Protein AF-A0A4Q3X2M0-F1 (afdb_monomer_lite)

Structure (mmCIF, N/CA/C/O backbone):
data_AF-A0A4Q3X2M0-F1
#
_entry.id   AF-A0A4Q3X2M0-F1
#
loop_
_atom_site.group_PDB
_atom_site.id
_atom_site.type_symbol
_atom_site.label_atom_id
_atom_site.label_alt_id
_atom_site.label_comp_id
_atom_site.label_asym_id
_atom_site.label_entity_id
_atom_site.label_seq_id
_atom_site.pdbx_PDB_ins_code
_atom_site.Cartn_x
_atom_site.Cartn_y
_atom_site.Cartn_z
_atom_site.occupancy
_atom_site.B_iso_or_equiv
_atom_site.auth_seq_id
_atom_site.auth_comp_id
_atom_site.auth_asym_id
_atom_site.auth_atom_id
_atom_site.pdbx_PDB_model_num
ATOM 1 N N . MET A 1 1 ? -18.816 17.250 27.521 1.00 57.00 1 MET A N 1
ATOM 2 C CA . MET A 1 1 ? -18.992 16.871 26.097 1.00 57.00 1 MET A CA 1
ATOM 3 C C . MET A 1 1 ? -17.773 17.187 25.232 1.00 57.00 1 MET A C 1
ATOM 5 O O . MET A 1 1 ? -17.510 16.433 24.308 1.00 57.00 1 MET A O 1
ATOM 9 N N . THR A 1 2 ? -17.003 18.241 25.515 1.00 62.31 2 THR A N 1
ATOM 10 C CA . THR A 1 2 ? -15.812 18.616 24.729 1.00 62.31 2 THR A CA 1
ATOM 11 C C . THR A 1 2 ? -14.645 17.623 24.849 1.00 62.31 2 THR A C 1
ATOM 13 O O . THR A 1 2 ? -14.057 17.280 23.830 1.00 62.31 2 THR A O 1
ATOM 16 N N . SER A 1 3 ? -14.337 17.080 26.036 1.00 65.44 3 SER A N 1
ATOM 17 C CA . SER A 1 3 ? -13.167 16.187 26.206 1.00 65.44 3 SER A CA 1
ATOM 18 C C . SER A 1 3 ? -13.272 14.859 25.441 1.00 65.44 3 SER A C 1
ATOM 20 O O . SER A 1 3 ? -12.285 14.394 24.876 1.00 65.44 3 SER A O 1
ATOM 22 N N . THR A 1 4 ? -14.469 14.274 25.346 1.00 70.56 4 THR A N 1
ATOM 23 C CA . THR A 1 4 ? -14.721 13.045 24.577 1.00 70.56 4 THR A CA 1
ATOM 24 C C . THR A 1 4 ? -14.596 13.260 23.071 1.00 70.56 4 THR A C 1
ATOM 26 O O . THR A 1 4 ? -14.134 12.364 22.369 1.00 70.56 4 THR A O 1
ATOM 29 N N . PHE A 1 5 ? -14.961 14.443 22.572 1.00 74.00 5 PHE A N 1
ATOM 30 C CA . PHE A 1 5 ? -14.827 14.796 21.159 1.00 74.00 5 PHE A CA 1
ATOM 31 C C . PHE A 1 5 ? -13.358 14.953 20.743 1.00 74.00 5 PHE A C 1
ATOM 33 O O . PHE A 1 5 ? -12.923 14.321 19.782 1.00 74.00 5 PHE A O 1
ATOM 40 N N . PHE A 1 6 ? -12.563 15.711 21.508 1.00 77.19 6 PHE A N 1
ATOM 41 C CA . PHE A 1 6 ? -11.126 15.852 21.241 1.00 77.19 6 PHE A CA 1
ATOM 42 C C . PHE A 1 6 ? -10.409 14.503 21.273 1.00 77.19 6 PHE A C 1
ATOM 44 O O . PHE A 1 6 ? -9.633 14.189 20.374 1.00 77.19 6 PHE A O 1
ATOM 51 N N . PHE A 1 7 ? -10.721 13.665 22.261 1.00 76.38 7 PHE A N 1
ATOM 52 C CA . PHE A 1 7 ? -10.118 12.343 22.380 1.00 76.38 7 PHE A CA 1
ATOM 53 C C . PHE A 1 7 ? -10.435 11.431 21.177 1.00 76.38 7 PHE A C 1
ATOM 55 O O . PHE A 1 7 ? -9.561 10.700 20.715 1.00 76.38 7 PHE A O 1
ATOM 62 N N . GLN A 1 8 ? -11.641 11.519 20.601 1.00 74.94 8 GLN A N 1
ATOM 63 C CA . GLN A 1 8 ? -11.981 10.803 19.364 1.00 74.94 8 GLN A CA 1
ATOM 64 C C . GLN A 1 8 ? -11.183 11.300 18.152 1.00 74.94 8 GLN A C 1
ATOM 66 O O . GLN A 1 8 ? -10.729 10.477 17.360 1.00 74.94 8 GLN A O 1
ATOM 71 N N . ILE A 1 9 ? -10.980 12.615 18.015 1.00 80.94 9 ILE A N 1
ATOM 72 C CA . ILE A 1 9 ? -10.157 13.186 16.936 1.00 80.94 9 ILE A CA 1
ATOM 73 C C . ILE A 1 9 ? -8.730 12.645 17.019 1.00 80.94 9 ILE A C 1
ATOM 75 O O . ILE A 1 9 ? -8.203 12.149 16.024 1.00 80.94 9 ILE A O 1
ATOM 79 N N . PHE A 1 10 ? -8.122 12.686 18.208 1.00 81.88 10 PHE A N 1
ATOM 80 C CA . PHE A 1 10 ? -6.775 12.154 18.412 1.00 81.88 10 PHE A CA 1
ATOM 81 C C . PHE A 1 10 ? -6.696 10.657 18.101 1.00 81.88 10 PHE A C 1
ATOM 83 O O . PHE A 1 10 ? -5.768 10.225 17.423 1.00 81.88 10 PHE A O 1
ATOM 90 N N . ALA A 1 11 ? -7.682 9.867 18.530 1.00 76.69 11 ALA A N 1
ATOM 91 C CA . ALA A 1 11 ? -7.713 8.434 18.257 1.00 76.69 11 ALA A CA 1
ATOM 92 C C . ALA A 1 11 ? -7.814 8.124 16.749 1.00 76.69 11 ALA A C 1
ATOM 94 O O . ALA A 1 11 ? -7.101 7.252 16.251 1.00 76.69 11 ALA A O 1
ATOM 95 N N . VAL A 1 12 ? -8.651 8.859 16.008 1.00 81.31 12 VAL A N 1
ATOM 96 C CA . VAL A 1 12 ? -8.774 8.731 14.544 1.00 81.31 12 VAL A CA 1
ATOM 97 C C . VAL A 1 12 ? -7.479 9.135 13.844 1.00 81.31 12 VAL A C 1
ATOM 99 O O . VAL A 1 12 ? -7.022 8.426 12.947 1.00 81.31 12 VAL A O 1
ATOM 102 N N . LEU A 1 13 ? -6.859 10.237 14.273 1.00 85.69 13 LEU A N 1
ATOM 103 C CA . LEU A 1 13 ? -5.588 10.703 13.726 1.00 85.69 13 LEU A CA 1
ATOM 104 C C . LEU A 1 13 ? -4.488 9.655 13.920 1.00 85.69 13 LEU A C 1
ATOM 106 O O . LEU A 1 13 ? -3.801 9.308 12.964 1.00 85.69 13 LEU A O 1
ATOM 110 N N . ILE A 1 14 ? -4.362 9.099 15.128 1.00 83.50 14 ILE A N 1
ATOM 111 C CA . ILE A 1 14 ? -3.384 8.048 15.429 1.00 83.50 14 ILE A CA 1
ATOM 112 C C . ILE A 1 14 ? -3.648 6.804 14.573 1.00 83.50 14 ILE A C 1
ATOM 114 O O . ILE A 1 14 ? -2.727 6.319 13.922 1.00 83.50 14 ILE A O 1
ATOM 118 N N . GLY A 1 15 ? -4.893 6.315 14.511 1.00 79.56 15 GLY A N 1
ATOM 119 C CA . GLY A 1 15 ? -5.245 5.147 13.692 1.00 79.56 15 GLY A CA 1
ATOM 120 C C . GLY A 1 15 ? -4.916 5.349 12.210 1.00 79.56 15 GLY A C 1
ATOM 121 O O . GLY A 1 15 ? -4.374 4.457 11.559 1.00 79.56 15 GLY A O 1
ATOM 122 N N . THR A 1 16 ? -5.152 6.561 11.708 1.00 86.38 16 THR A N 1
ATOM 123 C CA . THR A 1 16 ? -4.834 6.964 10.335 1.00 86.38 16 THR A CA 1
ATOM 124 C C . THR A 1 16 ? -3.327 7.010 10.082 1.00 86.38 16 THR A C 1
ATOM 126 O O . THR A 1 16 ? -2.859 6.473 9.079 1.00 86.38 16 THR A O 1
ATOM 129 N N . ILE A 1 17 ? -2.550 7.607 10.992 1.00 88.44 17 ILE A N 1
ATOM 130 C CA . ILE A 1 17 ? -1.084 7.674 10.891 1.00 88.44 17 ILE A CA 1
ATOM 131 C C . ILE A 1 17 ? -0.492 6.265 10.895 1.00 88.44 17 ILE A C 1
ATOM 133 O O . ILE A 1 17 ? 0.319 5.944 10.027 1.00 88.44 17 ILE A O 1
ATOM 137 N N . ILE A 1 18 ? -0.925 5.408 11.824 1.00 87.06 18 ILE A N 1
ATOM 138 C CA . ILE A 1 18 ? -0.437 4.028 11.916 1.00 87.06 18 ILE A CA 1
ATOM 139 C C . ILE A 1 18 ? -0.773 3.270 10.630 1.00 87.06 18 ILE A C 1
ATOM 141 O O . ILE A 1 18 ? 0.114 2.650 10.050 1.00 87.06 18 ILE A O 1
ATOM 145 N N . ALA A 1 19 ? -2.014 3.353 10.141 1.00 87.31 19 ALA A N 1
ATOM 146 C CA . ALA A 1 19 ? -2.403 2.689 8.899 1.00 87.31 19 ALA A CA 1
ATOM 147 C C . ALA A 1 19 ? -1.634 3.219 7.680 1.00 87.31 19 ALA A C 1
ATOM 149 O O . ALA A 1 19 ? -1.277 2.447 6.792 1.00 87.31 19 ALA A O 1
ATOM 150 N N . THR A 1 20 ? -1.337 4.521 7.651 1.00 91.69 20 THR A N 1
ATOM 151 C CA . THR A 1 20 ? -0.531 5.141 6.593 1.00 91.69 20 THR A CA 1
ATOM 152 C C . THR A 1 20 ? 0.886 4.579 6.608 1.00 91.69 20 THR A C 1
ATOM 154 O O . THR A 1 20 ? 1.354 4.075 5.590 1.00 91.69 20 THR A O 1
ATOM 157 N N . ILE A 1 21 ? 1.558 4.600 7.765 1.00 92.44 21 ILE A N 1
ATOM 158 C CA . ILE A 1 21 ? 2.911 4.048 7.919 1.00 92.44 21 ILE A CA 1
ATOM 159 C C . ILE A 1 21 ? 2.918 2.566 7.531 1.00 92.44 21 ILE A C 1
ATOM 161 O O . ILE A 1 21 ? 3.760 2.145 6.742 1.00 92.44 21 ILE A O 1
ATOM 165 N N . HIS A 1 22 ? 1.945 1.795 8.021 1.00 90.69 22 HIS A N 1
ATOM 166 C CA . HIS A 1 22 ? 1.789 0.376 7.710 1.00 90.69 22 HIS A CA 1
ATOM 167 C C . HIS A 1 22 ? 1.694 0.147 6.195 1.00 90.69 22 HIS A C 1
ATOM 169 O O . HIS A 1 22 ? 2.475 -0.626 5.631 1.00 90.69 22 HIS A O 1
ATOM 175 N N . GLY A 1 23 ? 0.781 0.849 5.520 1.00 90.25 23 GLY A N 1
ATOM 176 C CA . GLY A 1 23 ? 0.572 0.682 4.086 1.00 90.25 23 GLY A CA 1
ATOM 177 C C . GLY A 1 23 ? 1.796 1.072 3.257 1.00 90.25 23 GLY A C 1
ATOM 178 O O . GLY A 1 23 ? 2.164 0.358 2.322 1.00 90.25 23 GLY A O 1
ATOM 179 N N . PHE A 1 24 ? 2.488 2.150 3.639 1.00 92.44 24 PHE A N 1
ATOM 180 C CA . PHE A 1 24 ? 3.731 2.571 2.989 1.00 92.44 24 PHE A CA 1
ATOM 181 C C . PHE A 1 24 ? 4.861 1.562 3.177 1.00 92.44 24 PHE A C 1
ATOM 183 O O . PHE A 1 24 ? 5.589 1.297 2.222 1.00 92.44 24 PHE A O 1
ATOM 190 N N . VAL A 1 25 ? 5.002 0.981 4.372 1.00 92.19 25 VAL A N 1
ATOM 191 C CA . VAL A 1 25 ? 5.994 -0.070 4.636 1.00 92.19 25 VAL A CA 1
ATOM 192 C C . VAL A 1 25 ? 5.709 -1.298 3.775 1.00 92.19 25 VAL A C 1
ATOM 194 O O . VAL A 1 25 ? 6.622 -1.793 3.119 1.00 92.19 25 VAL A O 1
ATOM 197 N N . CYS A 1 26 ? 4.454 -1.748 3.688 1.00 90.31 26 CYS A N 1
ATOM 198 C CA . CYS A 1 26 ? 4.086 -2.892 2.847 1.00 90.31 26 CYS A CA 1
ATOM 199 C C . CYS A 1 26 ? 4.399 -2.642 1.369 1.00 90.31 26 CYS A C 1
ATOM 201 O O . CYS A 1 26 ? 5.033 -3.473 0.719 1.00 90.31 26 CYS A O 1
ATOM 203 N N . TYR A 1 27 ? 4.030 -1.468 0.850 1.00 90.81 27 TYR A N 1
ATOM 204 C CA . TYR A 1 27 ? 4.388 -1.076 -0.510 1.00 90.81 27 TYR A CA 1
ATOM 205 C C . TYR A 1 27 ? 5.908 -1.009 -0.711 1.00 90.81 27 TYR A C 1
ATOM 207 O O . TYR A 1 27 ? 6.416 -1.510 -1.714 1.00 90.81 27 TYR A O 1
ATOM 215 N N . ALA A 1 28 ? 6.649 -0.428 0.235 1.00 89.50 28 ALA A N 1
ATOM 216 C CA . ALA A 1 28 ? 8.102 -0.332 0.161 1.00 89.50 28 ALA A CA 1
ATOM 217 C C . ALA A 1 28 ? 8.763 -1.716 0.128 1.00 89.50 28 ALA A C 1
ATOM 219 O O . ALA A 1 28 ? 9.660 -1.925 -0.682 1.00 89.50 28 ALA A O 1
ATOM 220 N N . LEU A 1 29 ? 8.293 -2.672 0.934 1.00 87.44 29 LEU A N 1
ATOM 221 C CA . LEU A 1 29 ? 8.776 -4.056 0.915 1.00 87.44 29 LEU A CA 1
ATOM 222 C C . LEU A 1 29 ? 8.519 -4.724 -0.440 1.00 87.44 29 LEU A C 1
ATOM 224 O O . LEU A 1 29 ? 9.441 -5.298 -1.019 1.00 87.44 29 LEU A O 1
ATOM 228 N N . CYS A 1 30 ? 7.309 -4.588 -0.992 1.00 86.62 30 CYS A N 1
ATOM 229 C CA . CYS A 1 30 ? 6.988 -5.111 -2.322 1.00 86.62 30 CYS A CA 1
ATOM 230 C C . CYS A 1 30 ? 7.839 -4.455 -3.422 1.00 86.62 30 CYS A C 1
ATOM 232 O O . CYS A 1 30 ? 8.323 -5.139 -4.321 1.00 86.62 30 CYS A O 1
ATOM 234 N N . ARG A 1 31 ? 8.081 -3.142 -3.331 1.00 84.75 31 ARG A N 1
ATOM 235 C CA . ARG A 1 31 ? 8.937 -2.393 -4.262 1.00 84.75 31 ARG A CA 1
ATOM 236 C C . ARG A 1 31 ? 10.419 -2.755 -4.138 1.00 84.75 31 ARG A C 1
ATOM 238 O O . ARG A 1 31 ? 11.133 -2.759 -5.132 1.00 84.75 31 ARG A O 1
ATOM 245 N N . LEU A 1 32 ? 10.915 -3.035 -2.935 1.00 83.69 32 LEU A N 1
ATOM 246 C CA . LEU A 1 32 ? 12.285 -3.519 -2.743 1.00 83.69 32 LEU A CA 1
ATOM 247 C C . LEU A 1 32 ? 12.439 -4.928 -3.318 1.00 83.69 32 LEU A C 1
ATOM 249 O O . LEU A 1 32 ? 13.411 -5.197 -4.023 1.00 83.69 32 LEU A O 1
ATOM 253 N N . GLY A 1 33 ? 11.445 -5.787 -3.073 1.00 75.00 33 GLY A N 1
ATOM 254 C CA . GLY A 1 33 ? 11.353 -7.115 -3.670 1.00 75.00 33 GLY A CA 1
ATOM 255 C C . GLY A 1 33 ? 11.342 -7.061 -5.194 1.00 75.00 33 GLY A C 1
ATOM 256 O O . GLY A 1 33 ? 12.039 -7.839 -5.827 1.00 75.00 33 GLY A O 1
ATOM 257 N N . GLU A 1 34 ? 10.665 -6.081 -5.793 1.00 75.94 34 GLU A N 1
ATOM 258 C CA . GLU A 1 34 ? 10.558 -5.894 -7.245 1.00 75.94 34 GLU A CA 1
ATOM 259 C C . GLU A 1 34 ? 11.876 -6.104 -8.015 1.00 75.94 34 GLU A C 1
ATOM 261 O O . GLU A 1 34 ? 11.889 -6.808 -9.023 1.00 75.94 34 GLU A O 1
ATOM 266 N N . LYS A 1 35 ? 13.001 -5.566 -7.516 1.00 65.75 35 LYS A N 1
ATOM 267 C CA . LYS A 1 35 ? 14.327 -5.709 -8.149 1.00 65.75 35 LYS A CA 1
ATOM 268 C C . LYS A 1 35 ? 14.872 -7.133 -8.102 1.00 65.75 35 LYS A C 1
ATOM 270 O O . LYS A 1 35 ? 15.524 -7.574 -9.041 1.00 65.75 35 LYS A O 1
ATOM 275 N N . CYS A 1 36 ? 14.611 -7.842 -7.013 1.00 64.06 36 CYS A N 1
ATOM 276 C CA . CYS A 1 36 ? 14.994 -9.239 -6.853 1.00 64.06 36 CYS A CA 1
ATOM 277 C C . CYS A 1 36 ? 14.008 -10.181 -7.579 1.00 64.06 36 CYS A C 1
ATOM 279 O O . CYS A 1 36 ? 14.309 -11.356 -7.766 1.00 64.06 36 CYS A O 1
ATOM 281 N N . TRP A 1 37 ? 12.812 -9.688 -7.929 1.00 55.72 37 TRP A N 1
ATOM 282 C CA . TRP A 1 37 ? 11.644 -10.493 -8.307 1.00 55.72 37 TRP A CA 1
ATOM 283 C C . TRP A 1 37 ? 11.246 -10.338 -9.779 1.00 55.72 37 TRP A C 1
ATOM 285 O O . TRP A 1 37 ? 10.311 -11.007 -10.206 1.00 55.72 37 TRP A O 1
ATOM 295 N N . ALA A 1 38 ? 11.973 -9.539 -10.573 1.00 54.25 38 ALA A N 1
ATOM 296 C CA . ALA A 1 38 ? 11.739 -9.351 -12.013 1.00 54.25 38 ALA A CA 1
ATOM 297 C C . ALA A 1 38 ? 11.682 -10.668 -12.828 1.00 54.25 38 ALA A C 1
ATOM 299 O O . ALA A 1 38 ? 11.163 -10.675 -13.940 1.00 54.25 38 ALA A O 1
ATOM 300 N N . ASN A 1 39 ? 12.161 -11.781 -12.253 1.00 53.97 39 ASN A N 1
ATOM 301 C CA . ASN A 1 39 ? 12.146 -13.129 -12.831 1.00 53.97 39 ASN A CA 1
ATOM 302 C C . ASN A 1 39 ? 11.140 -14.107 -12.174 1.00 53.97 39 ASN A C 1
ATOM 304 O O . ASN A 1 39 ? 11.098 -15.272 -12.563 1.00 53.97 39 ASN A O 1
ATOM 308 N N . PHE A 1 40 ? 10.364 -13.699 -11.162 1.00 48.31 40 PHE A N 1
ATOM 309 C CA . PHE A 1 40 ? 9.497 -14.598 -10.382 1.00 48.31 40 PHE A CA 1
ATOM 310 C C . PHE A 1 40 ? 8.026 -14.496 -10.834 1.00 48.31 40 PHE A C 1
ATOM 312 O O . PHE A 1 40 ? 7.557 -13.396 -11.132 1.00 48.31 40 PHE A O 1
ATOM 319 N N . PRO A 1 41 ? 7.248 -15.596 -10.887 1.00 55.31 41 PRO A N 1
ATOM 320 C CA . PRO A 1 41 ? 5.860 -15.554 -11.336 1.00 55.31 41 PRO A CA 1
ATOM 321 C C . PRO A 1 41 ? 4.974 -14.880 -10.277 1.00 55.31 41 PRO A C 1
ATOM 323 O O . PRO A 1 41 ? 4.414 -15.536 -9.400 1.00 55.31 41 PRO A O 1
ATOM 326 N N . TYR A 1 42 ? 4.809 -13.560 -10.398 1.00 55.97 42 TYR A N 1
ATOM 327 C CA . TYR A 1 42 ? 3.925 -12.695 -9.599 1.00 55.97 42 TYR A CA 1
ATOM 328 C C . TYR A 1 42 ? 2.511 -13.266 -9.391 1.00 55.97 42 TYR A C 1
ATOM 330 O O . TYR A 1 42 ? 1.862 -13.022 -8.377 1.00 55.97 42 TYR A O 1
ATOM 338 N N . PHE A 1 43 ? 2.052 -14.072 -10.345 1.00 53.41 43 PHE A N 1
ATOM 339 C CA . PHE A 1 43 ? 0.777 -14.775 -10.318 1.00 53.41 43 PHE A CA 1
ATOM 340 C C . PHE A 1 43 ? 0.704 -15.851 -9.222 1.00 53.41 43 PHE A C 1
ATOM 342 O O . PHE A 1 43 ? -0.321 -15.977 -8.563 1.00 53.41 43 PHE A O 1
ATOM 349 N N . GLY A 1 44 ? 1.791 -16.594 -8.987 1.00 55.25 44 GLY A N 1
ATOM 350 C CA . GLY A 1 44 ? 1.822 -17.724 -8.055 1.00 55.25 44 GLY A CA 1
ATOM 351 C C . GLY A 1 44 ? 1.777 -17.296 -6.591 1.00 55.25 44 GLY A C 1
ATOM 352 O O . GLY A 1 44 ? 1.010 -17.857 -5.820 1.00 55.25 44 GLY A O 1
ATOM 353 N N . ALA A 1 45 ? 2.533 -16.263 -6.212 1.00 56.00 45 ALA A N 1
ATOM 354 C CA . ALA A 1 45 ? 2.531 -15.747 -4.841 1.00 56.00 45 ALA A CA 1
ATOM 355 C C . ALA A 1 45 ? 1.216 -15.028 -4.494 1.00 56.00 45 ALA A C 1
ATOM 357 O O . ALA A 1 45 ? 0.687 -15.212 -3.398 1.00 56.00 45 ALA A O 1
ATOM 358 N N . LEU A 1 46 ? 0.652 -14.272 -5.446 1.00 61.62 46 LEU A N 1
ATOM 359 C CA . LEU A 1 46 ? -0.658 -13.645 -5.284 1.00 61.62 46 LEU A CA 1
ATOM 360 C C . LEU A 1 46 ? -1.769 -14.698 -5.163 1.00 61.62 46 LEU A C 1
ATOM 362 O O . LEU A 1 46 ? -2.600 -14.602 -4.266 1.00 61.62 46 LEU A O 1
ATOM 366 N N . LEU A 1 47 ? -1.764 -15.725 -6.020 1.00 55.06 47 LEU A N 1
ATOM 367 C CA . LEU A 1 47 ? -2.717 -16.834 -5.935 1.00 55.06 47 LEU A CA 1
ATOM 368 C C . LEU A 1 47 ? -2.567 -17.641 -4.651 1.00 55.06 47 LEU A C 1
ATOM 370 O O . LEU A 1 47 ? -3.578 -18.036 -4.086 1.00 55.06 47 LEU A O 1
ATOM 374 N N . LEU A 1 48 ? -1.344 -17.871 -4.172 1.00 58.81 48 LEU A N 1
ATOM 375 C CA . LEU A 1 48 ? -1.111 -18.605 -2.931 1.00 58.81 48 LEU A CA 1
ATOM 376 C C . LEU A 1 48 ? -1.593 -17.805 -1.713 1.00 58.81 48 LEU A C 1
ATOM 378 O O . LEU A 1 48 ? -2.209 -18.378 -0.820 1.00 58.81 48 LEU A O 1
ATOM 382 N N . ALA A 1 49 ? -1.381 -16.485 -1.701 1.00 59.50 49 ALA A N 1
ATOM 383 C CA . ALA A 1 49 ? -1.885 -15.596 -0.654 1.00 59.50 49 ALA A CA 1
ATOM 384 C C . ALA A 1 49 ? -3.420 -15.503 -0.669 1.00 59.50 49 ALA A C 1
ATOM 386 O O . ALA A 1 49 ? -4.056 -15.606 0.378 1.00 59.50 49 ALA A O 1
ATOM 387 N N . LEU A 1 50 ? -4.022 -15.383 -1.857 1.00 59.72 50 LEU A N 1
ATOM 388 C CA . LEU A 1 50 ? -5.474 -15.429 -2.052 1.00 59.72 50 LEU A CA 1
ATOM 389 C C . LEU A 1 50 ? -6.073 -16.766 -1.605 1.00 59.72 50 LEU A C 1
ATOM 391 O O . LEU A 1 50 ? -7.074 -16.789 -0.898 1.00 59.72 50 LEU A O 1
ATOM 395 N N . TYR A 1 51 ? -5.446 -17.876 -1.994 1.00 57.34 51 TYR A N 1
ATOM 396 C CA . TYR A 1 51 ? -5.865 -19.230 -1.644 1.00 57.34 51 TYR A CA 1
ATOM 397 C C . TYR A 1 51 ? -5.743 -19.501 -0.138 1.00 57.34 51 TYR A C 1
ATOM 399 O O . TYR A 1 51 ? -6.642 -20.097 0.449 1.00 57.34 51 TYR A O 1
ATOM 407 N N . ALA A 1 52 ? -4.672 -19.021 0.502 1.00 57.06 52 ALA A N 1
ATOM 408 C CA . ALA A 1 52 ? -4.463 -19.155 1.941 1.00 57.06 52 ALA A CA 1
ATOM 409 C C . ALA A 1 52 ? -5.450 -18.312 2.768 1.00 57.06 52 ALA A C 1
ATOM 411 O O . ALA A 1 52 ? -5.873 -18.754 3.833 1.00 57.06 52 ALA A O 1
ATOM 412 N N . MET A 1 53 ? -5.848 -17.126 2.287 1.00 55.47 53 MET A N 1
ATOM 413 C CA . MET A 1 53 ? -6.848 -16.291 2.970 1.00 55.47 53 MET A CA 1
ATOM 414 C C . MET A 1 53 ? -8.291 -16.761 2.755 1.00 55.47 53 MET A C 1
ATOM 416 O O . MET A 1 53 ? -9.137 -16.534 3.615 1.00 55.47 53 MET A O 1
ATOM 420 N N . ALA A 1 54 ? -8.589 -17.409 1.629 1.00 57.56 54 ALA A N 1
ATOM 421 C CA . ALA A 1 54 ? -9.953 -17.750 1.228 1.00 57.56 54 ALA A CA 1
ATOM 422 C C . ALA A 1 54 ? -10.349 -19.209 1.496 1.00 57.56 54 ALA A C 1
ATOM 424 O O . ALA A 1 54 ? -11.195 -19.725 0.768 1.00 57.56 54 ALA A O 1
ATOM 425 N N . VAL A 1 55 ? -9.725 -19.867 2.487 1.00 53.50 55 VAL A N 1
ATOM 426 C CA . VAL A 1 55 ? -9.915 -21.279 2.890 1.00 53.50 55 VAL A CA 1
ATOM 427 C C . VAL A 1 55 ? -11.258 -21.862 2.411 1.00 53.50 55 VAL A C 1
ATOM 429 O O . VAL A 1 55 ? -12.280 -21.771 3.084 1.00 53.50 55 VAL A O 1
ATOM 432 N N . GLY A 1 56 ? -11.241 -22.462 1.216 1.00 53.31 56 GLY A N 1
ATOM 433 C CA . GLY A 1 56 ? -12.323 -23.283 0.669 1.00 53.31 56 GLY A CA 1
ATOM 434 C C . GLY A 1 56 ? -13.388 -22.627 -0.224 1.00 53.31 56 GLY A C 1
ATOM 435 O O . GLY A 1 56 ? -14.062 -23.380 -0.925 1.00 53.31 56 GLY A O 1
ATOM 436 N N . ASP A 1 57 ? -13.545 -21.298 -0.287 1.00 61.66 57 ASP A N 1
ATOM 437 C CA . ASP A 1 57 ? -14.622 -20.667 -1.079 1.00 61.66 57 ASP A CA 1
ATOM 438 C C . ASP A 1 57 ? -14.107 -19.848 -2.277 1.00 61.66 57 ASP A C 1
ATOM 440 O O . ASP A 1 57 ? -13.605 -18.728 -2.158 1.00 61.66 57 ASP A O 1
ATOM 444 N N . ARG A 1 58 ? -14.285 -20.404 -3.483 1.00 59.22 58 ARG A N 1
ATOM 445 C CA . ARG A 1 58 ? -13.879 -19.774 -4.752 1.00 59.22 58 ARG A CA 1
ATOM 446 C C . ARG A 1 58 ? -14.611 -18.459 -5.034 1.00 59.22 58 ARG A C 1
ATOM 448 O O . ARG A 1 58 ? -14.022 -17.578 -5.662 1.00 59.22 58 ARG A O 1
ATOM 455 N N . ASN A 1 59 ? -15.856 -18.307 -4.579 1.00 63.31 59 ASN A N 1
ATOM 456 C CA . ASN A 1 59 ? -16.623 -17.077 -4.790 1.00 63.31 59 ASN A CA 1
ATOM 457 C C . ASN A 1 59 ? -16.039 -15.920 -3.976 1.00 63.31 59 ASN A C 1
ATOM 459 O O . ASN A 1 59 ? -15.991 -14.784 -4.454 1.00 63.31 59 ASN A O 1
ATOM 463 N N . SER A 1 60 ? -15.517 -16.232 -2.789 1.00 62.12 60 SER A N 1
ATOM 464 C CA . SER A 1 60 ? -14.839 -15.271 -1.927 1.00 62.12 60 SER A CA 1
ATOM 465 C C . SER A 1 60 ? -13.562 -14.733 -2.588 1.00 62.12 60 SER A C 1
ATOM 467 O O . SER A 1 60 ? -13.376 -13.524 -2.627 1.00 62.12 60 SER A O 1
ATOM 469 N N . ILE A 1 61 ? -12.750 -15.577 -3.243 1.00 62.09 61 ILE A N 1
ATOM 470 C CA . ILE A 1 61 ? -11.543 -15.137 -3.983 1.00 62.09 61 ILE A CA 1
ATOM 471 C C . ILE A 1 61 ? -11.886 -14.135 -5.092 1.00 62.09 61 ILE A C 1
ATOM 473 O O . ILE A 1 61 ? -11.224 -13.104 -5.229 1.00 62.09 61 ILE A O 1
ATOM 477 N N . PHE A 1 62 ? -12.909 -14.436 -5.896 1.00 63.97 62 PHE A N 1
ATOM 478 C CA . PHE A 1 62 ? -13.309 -13.571 -7.004 1.00 63.97 62 PHE A CA 1
ATOM 479 C C . PHE A 1 62 ? -13.815 -12.217 -6.498 1.00 63.97 62 PHE A C 1
ATOM 481 O O . PHE A 1 62 ? -13.402 -11.174 -7.002 1.00 63.97 62 PHE A O 1
ATOM 488 N N . LEU A 1 63 ? -14.649 -12.222 -5.457 1.00 65.31 63 LEU A N 1
ATOM 489 C CA . LEU A 1 63 ? -15.169 -10.999 -4.854 1.00 65.31 63 LEU A CA 1
ATOM 490 C C . LEU A 1 63 ? -14.046 -10.138 -4.254 1.00 65.31 63 LEU A C 1
ATOM 492 O O . LEU A 1 63 ? -14.001 -8.931 -4.483 1.00 65.31 63 LEU A O 1
ATOM 496 N N . THR A 1 64 ? -13.103 -10.759 -3.549 1.00 66.00 64 THR A N 1
ATOM 497 C CA . THR A 1 64 ? -11.919 -10.112 -2.971 1.00 66.00 64 THR A CA 1
ATOM 498 C C . THR A 1 64 ? -11.043 -9.485 -4.065 1.00 66.00 64 THR A C 1
ATOM 500 O O . THR A 1 64 ? -10.663 -8.318 -3.961 1.00 66.00 64 THR A O 1
ATOM 503 N N . LEU A 1 65 ? -10.805 -10.191 -5.175 1.00 66.69 65 LEU A N 1
ATOM 504 C CA . LEU A 1 65 ? -10.107 -9.634 -6.337 1.00 66.69 65 LEU A CA 1
ATOM 505 C C . LEU A 1 65 ? -10.837 -8.431 -6.940 1.00 66.69 65 LEU A C 1
ATOM 507 O O . LEU A 1 65 ? -10.190 -7.431 -7.231 1.00 66.69 65 LEU A O 1
ATOM 511 N N . VAL A 1 66 ? -12.159 -8.499 -7.106 1.00 70.69 66 VAL A N 1
ATOM 512 C CA . VAL A 1 66 ? -12.954 -7.397 -7.672 1.00 70.69 66 VAL A CA 1
ATOM 513 C C . VAL A 1 66 ? -12.924 -6.165 -6.764 1.00 70.69 66 VAL A C 1
ATOM 515 O O . VAL A 1 66 ? -12.710 -5.055 -7.250 1.00 70.69 66 VAL A O 1
ATOM 518 N N . ILE A 1 67 ? -13.076 -6.345 -5.449 1.00 75.62 67 ILE A N 1
ATOM 519 C CA . ILE A 1 67 ? -13.071 -5.242 -4.477 1.00 75.62 67 ILE A CA 1
ATOM 520 C C . ILE A 1 67 ? -11.704 -4.545 -4.444 1.00 75.62 67 ILE A C 1
ATOM 522 O O . ILE A 1 67 ? -11.636 -3.314 -4.445 1.00 75.62 67 ILE A O 1
ATOM 526 N N . TYR A 1 68 ? -10.608 -5.307 -4.460 1.00 75.19 68 TYR A N 1
ATOM 527 C CA . TYR A 1 68 ? -9.258 -4.737 -4.395 1.00 75.19 68 TYR A CA 1
ATOM 528 C C . TYR A 1 68 ? -8.650 -4.412 -5.763 1.00 75.19 68 TYR A C 1
ATOM 530 O O . TYR A 1 68 ? -7.586 -3.790 -5.822 1.00 75.19 68 TYR A O 1
ATOM 538 N N . ALA A 1 69 ? -9.330 -4.748 -6.863 1.00 77.81 69 ALA A N 1
ATOM 539 C CA . ALA A 1 69 ? -8.898 -4.375 -8.203 1.00 77.81 69 ALA A CA 1
ATOM 540 C C . ALA A 1 69 ? -8.831 -2.855 -8.354 1.00 77.81 69 ALA A C 1
ATOM 542 O O . ALA A 1 69 ? -7.842 -2.353 -8.867 1.00 77.81 69 ALA A O 1
ATOM 543 N N . ILE A 1 70 ? -9.823 -2.102 -7.868 1.00 84.75 70 ILE A N 1
ATOM 544 C CA . ILE A 1 70 ? -9.842 -0.640 -8.037 1.00 84.75 70 ILE A CA 1
ATOM 545 C C . ILE A 1 70 ? -8.625 0.025 -7.354 1.00 84.75 70 ILE A C 1
ATOM 547 O O . ILE A 1 70 ? -7.874 0.715 -8.053 1.00 84.75 70 ILE A O 1
ATOM 551 N N . PRO A 1 71 ? -8.346 -0.212 -6.052 1.00 83.12 71 PRO A N 1
ATOM 552 C CA . PRO A 1 71 ? -7.112 0.263 -5.425 1.00 83.12 71 PRO A CA 1
ATOM 553 C C . PRO A 1 71 ? -5.850 -0.246 -6.130 1.00 83.12 71 PRO A C 1
ATOM 555 O O . PRO A 1 71 ? -4.916 0.523 -6.340 1.00 83.12 71 PRO A O 1
ATOM 558 N N . GLY A 1 72 ? -5.824 -1.515 -6.548 1.00 84.00 72 GLY A N 1
ATOM 559 C CA . GLY A 1 72 ? -4.683 -2.109 -7.243 1.00 84.00 72 GLY A CA 1
ATOM 560 C C . GLY A 1 72 ? -4.373 -1.452 -8.591 1.00 84.00 72 GLY A C 1
ATOM 561 O O . GLY A 1 72 ? -3.211 -1.200 -8.906 1.00 84.00 72 GLY A O 1
ATOM 562 N N . LEU A 1 73 ? -5.401 -1.141 -9.387 1.00 88.38 73 LEU A N 1
ATOM 563 C CA . LEU A 1 73 ? -5.277 -0.465 -10.684 1.00 88.38 73 LEU A CA 1
ATOM 564 C C . LEU A 1 73 ? -4.732 0.947 -10.492 1.00 88.38 73 LEU A C 1
ATOM 566 O O . LEU A 1 73 ? -3.804 1.359 -11.191 1.00 88.38 73 LEU A O 1
ATOM 570 N N . PHE A 1 74 ? -5.282 1.662 -9.509 1.00 90.50 74 PHE A N 1
ATOM 571 C CA . PHE A 1 74 ? -4.848 3.005 -9.157 1.00 90.50 74 PHE A CA 1
ATOM 572 C C . PHE A 1 74 ? -3.389 3.019 -8.682 1.00 90.50 74 PHE A C 1
ATOM 574 O O . PHE A 1 74 ? -2.561 3.744 -9.236 1.00 90.50 74 PHE A O 1
ATOM 581 N N . GLY A 1 75 ? -3.041 2.175 -7.709 1.00 88.00 75 GLY A N 1
ATOM 582 C CA . GLY A 1 75 ? -1.680 2.098 -7.185 1.00 88.00 75 GLY A CA 1
ATOM 583 C C . GLY A 1 75 ? -0.671 1.620 -8.231 1.00 88.00 75 GLY A C 1
ATOM 584 O O . GLY A 1 75 ? 0.414 2.189 -8.339 1.00 88.00 75 GLY A O 1
ATOM 585 N N . GLY A 1 76 ? -1.046 0.658 -9.081 1.00 87.62 76 GLY A N 1
ATOM 586 C CA . GLY A 1 76 ? -0.219 0.187 -10.194 1.00 87.62 76 GLY A CA 1
ATOM 587 C C . GLY A 1 76 ? 0.054 1.269 -11.245 1.00 87.62 76 GLY A C 1
ATOM 588 O O . GLY A 1 76 ? 1.180 1.391 -11.733 1.00 87.62 76 GLY A O 1
ATOM 589 N N . TRP A 1 77 ? -0.937 2.109 -11.558 1.00 91.06 77 TRP A N 1
ATOM 590 C CA . TRP A 1 77 ? -0.754 3.253 -12.454 1.00 91.06 77 TRP A CA 1
ATOM 591 C C . TRP A 1 77 ? 0.298 4.230 -11.916 1.00 91.06 77 TRP A C 1
ATOM 593 O O . TRP A 1 77 ? 1.277 4.536 -12.603 1.00 91.06 77 TRP A O 1
ATOM 603 N N . PHE A 1 78 ? 0.149 4.667 -10.661 1.00 91.19 78 PHE A N 1
ATOM 604 C CA . PHE A 1 78 ? 1.099 5.593 -10.041 1.00 91.19 78 PHE A CA 1
ATOM 605 C C . PHE A 1 78 ? 2.466 4.969 -9.779 1.00 91.19 78 PHE A C 1
ATOM 607 O O . PHE A 1 78 ? 3.471 5.665 -9.875 1.00 91.19 78 PHE A O 1
ATOM 614 N N . HIS A 1 79 ? 2.541 3.664 -9.524 1.00 90.19 79 HIS A N 1
ATOM 615 C CA . HIS A 1 79 ? 3.809 2.957 -9.379 1.00 90.19 79 HIS A CA 1
ATOM 616 C C . HIS A 1 79 ? 4.676 3.070 -10.643 1.00 90.19 79 HIS A C 1
ATOM 618 O O . HIS A 1 79 ? 5.870 3.364 -10.550 1.00 90.19 79 HIS A O 1
ATOM 624 N N . ARG A 1 80 ? 4.075 2.941 -11.835 1.00 88.31 80 ARG A N 1
ATOM 625 C CA . ARG A 1 80 ? 4.790 3.161 -13.105 1.00 88.31 80 ARG A CA 1
ATOM 626 C C . ARG A 1 80 ? 5.249 4.605 -13.254 1.00 88.31 80 ARG A C 1
ATOM 628 O O . ARG A 1 80 ? 6.396 4.849 -13.620 1.00 88.31 80 ARG A O 1
ATOM 635 N N . LEU A 1 81 ? 4.374 5.561 -12.936 1.00 87.56 81 LEU A N 1
ATOM 636 C CA . LEU A 1 81 ? 4.719 6.984 -12.985 1.00 87.56 81 LEU A CA 1
ATOM 637 C C . LEU A 1 81 ? 5.833 7.345 -11.993 1.00 87.56 81 LEU A C 1
ATOM 639 O O . LEU A 1 81 ? 6.657 8.208 -12.288 1.00 87.56 81 LEU A O 1
ATOM 643 N N . ALA A 1 82 ? 5.899 6.653 -10.856 1.00 85.19 82 ALA A N 1
ATOM 644 C CA . ALA A 1 82 ? 6.932 6.806 -9.838 1.00 85.19 82 ALA A CA 1
ATOM 645 C C . ALA A 1 82 ? 8.272 6.120 -10.195 1.00 85.19 82 ALA A C 1
ATOM 647 O O . ALA A 1 82 ? 9.144 5.966 -9.326 1.00 85.19 82 ALA A O 1
ATOM 648 N N . ARG A 1 83 ? 8.435 5.696 -11.460 1.00 82.19 83 ARG A N 1
ATOM 649 C CA . ARG A 1 83 ? 9.592 4.956 -11.990 1.00 82.19 83 ARG A CA 1
ATOM 650 C C . ARG A 1 83 ? 9.826 3.626 -11.256 1.00 82.19 83 ARG A C 1
ATOM 652 O O . ARG A 1 83 ? 10.934 3.347 -10.798 1.00 82.19 83 ARG A O 1
ATOM 659 N N . GLY A 1 84 ? 8.762 2.839 -11.077 1.00 76.69 84 GLY A N 1
ATOM 660 C CA . GLY A 1 84 ? 8.846 1.436 -10.651 1.00 76.69 84 GLY A CA 1
ATOM 661 C C . GLY A 1 84 ? 9.706 0.591 -11.597 1.00 76.69 84 GLY A C 1
ATOM 662 O O . GLY A 1 84 ? 9.861 0.945 -12.766 1.00 76.69 84 GLY A O 1
ATOM 663 N N . ALA A 1 85 ? 10.300 -0.496 -11.097 1.00 71.50 85 ALA A N 1
ATOM 664 C CA . ALA A 1 85 ? 11.198 -1.334 -11.900 1.00 71.50 85 ALA A CA 1
ATOM 665 C C . ALA A 1 85 ? 10.440 -2.205 -12.925 1.00 71.50 85 ALA A C 1
ATOM 667 O O . ALA A 1 85 ? 11.022 -2.643 -13.913 1.00 71.50 85 ALA A O 1
ATOM 668 N N . SER A 1 86 ? 9.146 -2.438 -12.700 1.00 68.44 86 SER A N 1
ATOM 669 C CA . SER A 1 86 ? 8.256 -3.259 -13.512 1.00 68.44 86 SER A CA 1
ATOM 670 C C . SER A 1 86 ? 7.931 -2.562 -14.836 1.00 68.44 86 SER A C 1
ATOM 672 O O . SER A 1 86 ? 7.215 -1.555 -14.841 1.00 68.44 86 SER A O 1
ATOM 674 N N . PRO A 1 87 ? 8.374 -3.104 -15.985 1.00 64.12 87 PRO A N 1
ATOM 675 C CA . PRO A 1 87 ? 8.110 -2.485 -17.282 1.00 64.12 87 PRO A CA 1
ATOM 676 C C . PRO A 1 87 ? 6.641 -2.644 -17.712 1.00 64.12 87 PRO A C 1
ATOM 678 O O . PRO A 1 87 ? 6.090 -1.786 -18.410 1.00 64.12 87 PRO A O 1
ATOM 681 N N . HIS A 1 88 ? 5.980 -3.720 -17.271 1.00 79.62 88 HIS A N 1
ATOM 682 C CA . HIS A 1 88 ? 4.620 -4.076 -17.675 1.00 79.62 88 HIS A CA 1
ATOM 683 C C . HIS A 1 88 ? 3.556 -3.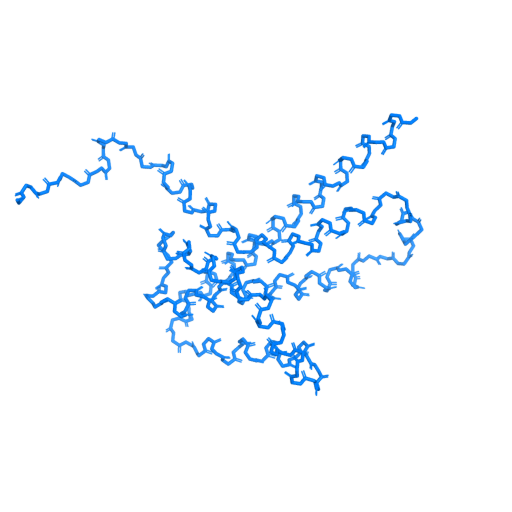548 -16.709 1.00 79.62 88 HIS A C 1
ATOM 685 O O . HIS A 1 88 ? 3.703 -3.604 -15.488 1.00 79.62 88 HIS A O 1
ATOM 691 N N . TRP A 1 89 ? 2.428 -3.100 -17.265 1.00 80.62 89 TRP A N 1
ATOM 692 C CA . TRP A 1 89 ? 1.287 -2.623 -16.479 1.00 80.62 89 TRP A CA 1
ATOM 693 C C . TRP A 1 89 ? 0.681 -3.706 -15.581 1.00 80.62 89 TRP A C 1
ATOM 695 O O . TRP A 1 89 ? 0.341 -3.429 -14.434 1.00 80.62 89 TRP A O 1
ATOM 705 N N . SER A 1 90 ? 0.632 -4.949 -16.061 1.00 79.94 90 SER A N 1
ATOM 706 C CA . SER A 1 90 ? 0.180 -6.098 -15.274 1.00 79.94 90 SER A CA 1
ATOM 707 C C . SER A 1 90 ? 1.057 -6.346 -14.045 1.00 79.94 90 SER A C 1
ATOM 709 O O . SER A 1 90 ? 0.530 -6.591 -12.966 1.00 79.94 90 SER A O 1
ATOM 711 N N . ALA A 1 91 ? 2.381 -6.222 -14.170 1.00 78.56 91 ALA A N 1
ATOM 712 C CA . ALA A 1 91 ? 3.305 -6.382 -13.048 1.00 78.56 91 ALA A CA 1
ATOM 713 C C . ALA A 1 91 ? 3.133 -5.265 -12.002 1.00 78.56 91 ALA A C 1
ATOM 715 O O . ALA A 1 91 ? 3.042 -5.548 -10.810 1.00 78.56 91 ALA A O 1
ATOM 716 N N . ALA A 1 92 ? 2.976 -4.013 -12.444 1.00 84.06 92 ALA A N 1
ATOM 717 C CA . ALA A 1 92 ? 2.707 -2.885 -11.552 1.00 84.06 92 ALA A CA 1
ATOM 718 C C . ALA A 1 92 ? 1.366 -3.025 -10.803 1.00 84.06 92 ALA A C 1
ATOM 720 O O . ALA A 1 92 ? 1.289 -2.754 -9.604 1.00 84.06 92 ALA A O 1
ATOM 721 N N . PHE A 1 93 ? 0.319 -3.486 -11.496 1.00 85.38 93 PHE A N 1
ATOM 722 C CA . PHE A 1 93 ? -0.971 -3.816 -10.888 1.00 85.38 93 PHE A CA 1
ATOM 723 C C . PHE A 1 93 ? -0.824 -4.911 -9.823 1.00 85.38 93 PHE A C 1
ATOM 725 O O . PHE A 1 93 ? -1.237 -4.721 -8.680 1.00 85.38 93 PHE A O 1
ATOM 732 N N . LEU A 1 94 ? -0.182 -6.031 -10.172 1.00 81.69 94 LEU A N 1
ATOM 733 C CA . LEU A 1 94 ? 0.026 -7.158 -9.260 1.00 81.69 94 LEU A CA 1
ATOM 734 C C . LEU A 1 94 ? 0.843 -6.757 -8.030 1.00 81.69 94 LEU A C 1
ATOM 736 O O . LEU A 1 94 ? 0.520 -7.194 -6.928 1.00 81.69 94 LEU A O 1
ATOM 740 N N . LEU A 1 95 ? 1.855 -5.901 -8.187 1.00 84.94 95 LEU A N 1
ATOM 741 C CA . LEU A 1 95 ? 2.634 -5.366 -7.072 1.00 84.94 95 LEU A CA 1
ATOM 742 C C . LEU A 1 95 ? 1.747 -4.571 -6.111 1.00 84.94 95 LEU A C 1
ATOM 744 O O . LEU A 1 95 ? 1.799 -4.800 -4.904 1.00 84.94 95 LEU A O 1
ATOM 748 N N . SER A 1 96 ? 0.901 -3.680 -6.636 1.00 87.12 96 SER A N 1
ATOM 749 C CA . SER A 1 96 ? -0.016 -2.891 -5.809 1.00 87.12 96 SER A CA 1
ATOM 750 C C . SER A 1 96 ? -1.031 -3.771 -5.081 1.00 87.12 96 SER A C 1
ATOM 752 O O . SER A 1 96 ? -1.267 -3.578 -3.893 1.00 87.12 96 SER A O 1
ATOM 754 N N . VAL A 1 97 ? -1.605 -4.757 -5.772 1.00 84.69 97 VAL A N 1
ATOM 755 C CA . VAL A 1 97 ? -2.540 -5.717 -5.174 1.00 84.69 97 VAL A CA 1
ATOM 756 C C . VAL A 1 97 ? -1.846 -6.541 -4.083 1.00 84.69 97 VAL A C 1
ATOM 758 O O . VAL A 1 97 ? -2.388 -6.706 -2.993 1.00 84.69 97 VAL A O 1
ATOM 761 N N . THR A 1 98 ? -0.621 -7.006 -4.335 1.00 82.19 98 THR A N 1
ATOM 762 C CA . THR A 1 98 ? 0.179 -7.770 -3.365 1.00 82.19 98 THR A CA 1
ATOM 763 C C . THR A 1 98 ? 0.511 -6.933 -2.132 1.00 82.19 98 THR A C 1
ATOM 765 O O . THR A 1 98 ? 0.397 -7.431 -1.016 1.00 82.19 98 THR A O 1
ATOM 768 N N . ALA A 1 99 ? 0.855 -5.655 -2.305 1.00 87.81 99 ALA A N 1
ATOM 769 C CA . ALA A 1 99 ? 1.097 -4.739 -1.194 1.00 87.81 99 ALA A CA 1
ATOM 770 C C . ALA A 1 99 ? -0.158 -4.540 -0.328 1.00 87.81 99 ALA A C 1
ATOM 772 O O . ALA A 1 99 ? -0.058 -4.540 0.899 1.00 87.81 99 ALA A O 1
ATOM 773 N N . THR A 1 100 ? -1.339 -4.430 -0.947 1.00 87.38 100 THR A N 1
ATOM 774 C CA . THR A 1 100 ? -2.619 -4.375 -0.226 1.00 87.38 100 THR A CA 1
ATOM 775 C C . THR A 1 100 ? -2.879 -5.663 0.553 1.00 87.38 100 THR A C 1
ATOM 777 O O . THR A 1 100 ? -3.166 -5.597 1.746 1.00 87.38 100 THR A O 1
ATOM 780 N N . TYR A 1 101 ? -2.712 -6.839 -0.061 1.00 83.19 101 TYR A N 1
ATOM 781 C CA . TYR A 1 101 ? -2.890 -8.111 0.651 1.00 83.19 101 TYR A CA 1
ATOM 782 C C . TYR A 1 101 ? -1.898 -8.300 1.791 1.00 83.19 101 TYR A C 1
ATOM 784 O O . TYR A 1 101 ? -2.291 -8.751 2.864 1.00 83.19 101 TYR A O 1
ATOM 792 N N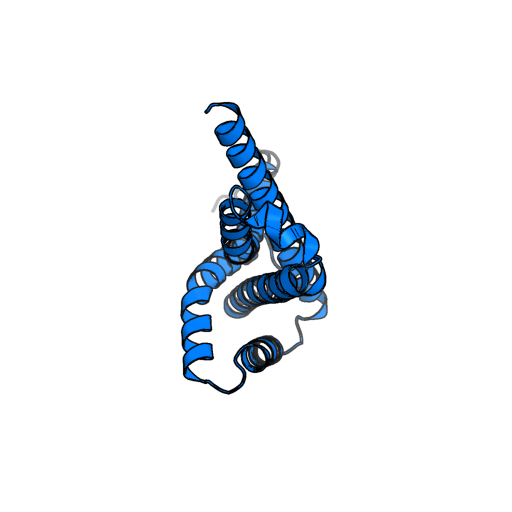 . LEU A 1 102 ? -0.633 -7.934 1.587 1.00 84.25 102 LEU A N 1
ATOM 793 C CA . LEU A 1 102 ? 0.380 -7.982 2.634 1.00 84.25 102 LEU A CA 1
ATOM 794 C C . LEU A 1 102 ? -0.010 -7.080 3.811 1.00 84.25 102 LEU A C 1
ATOM 796 O O . LEU A 1 102 ? 0.066 -7.512 4.959 1.00 84.25 102 LEU A O 1
ATOM 800 N N . SER A 1 103 ? -0.500 -5.868 3.532 1.00 86.88 103 SER A N 1
ATOM 801 C CA . SER A 1 103 ? -0.977 -4.947 4.567 1.00 86.88 103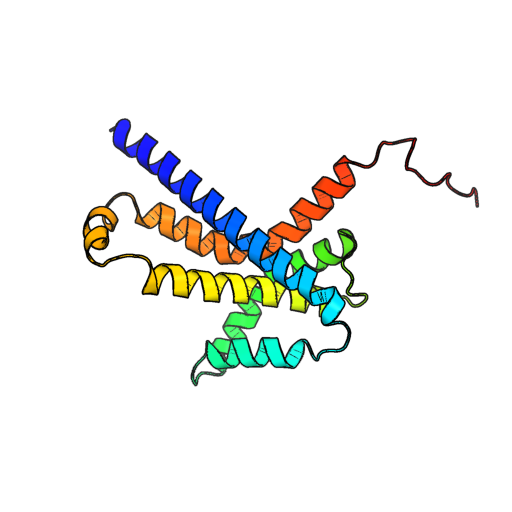 SER A CA 1
ATOM 802 C C . SER A 1 103 ? -2.204 -5.476 5.310 1.00 86.88 103 SER A C 1
ATOM 804 O O . SER A 1 103 ? -2.311 -5.282 6.519 1.00 86.88 103 SER A O 1
ATOM 806 N N . ILE A 1 104 ? -3.120 -6.164 4.624 1.00 81.50 104 ILE A N 1
ATOM 807 C CA . ILE A 1 104 ? -4.275 -6.814 5.257 1.00 81.50 104 ILE A CA 1
ATOM 808 C C . ILE A 1 104 ? -3.813 -7.977 6.141 1.00 81.50 104 ILE A C 1
ATOM 810 O O . ILE A 1 104 ? -4.226 -8.055 7.295 1.00 81.50 104 ILE A O 1
ATOM 814 N N . LEU A 1 105 ? -2.928 -8.846 5.639 1.00 79.88 105 LEU A N 1
ATOM 815 C CA . LEU A 1 105 ? -2.406 -9.996 6.380 1.00 79.88 105 LEU A CA 1
ATOM 816 C C . LEU A 1 105 ? -1.715 -9.554 7.672 1.00 79.88 105 LEU A C 1
ATOM 818 O O . LEU A 1 105 ? -2.055 -10.020 8.757 1.00 79.88 105 LEU A O 1
ATOM 822 N N . LEU A 1 106 ? -0.775 -8.613 7.560 1.00 80.75 106 LEU A N 1
ATOM 823 C CA . LEU A 1 106 ? -0.056 -8.066 8.707 1.00 80.75 106 LEU A CA 1
ATOM 824 C C . LEU A 1 106 ? -0.992 -7.284 9.637 1.00 80.75 106 LEU A C 1
ATOM 826 O O . LEU A 1 106 ? -0.823 -7.336 10.855 1.00 80.75 106 LEU A O 1
ATOM 830 N N . GLY A 1 107 ? -2.003 -6.603 9.091 1.00 77.06 107 GLY A N 1
ATOM 831 C CA . GLY A 1 107 ? -3.056 -5.928 9.850 1.00 77.06 107 GLY A CA 1
ATOM 832 C C . GLY A 1 107 ? -3.893 -6.889 10.698 1.00 77.06 107 GLY A C 1
ATOM 833 O O . GLY A 1 107 ? -4.137 -6.619 11.872 1.00 77.06 107 GLY A O 1
ATOM 834 N N . ILE A 1 108 ? -4.289 -8.036 10.142 1.00 73.31 108 ILE A N 1
ATOM 835 C CA . ILE A 1 108 ? -5.018 -9.079 10.874 1.00 73.31 108 ILE A CA 1
ATOM 836 C C . ILE A 1 108 ? -4.128 -9.664 11.971 1.00 73.31 108 ILE A C 1
ATOM 838 O O . ILE A 1 108 ? -4.559 -9.723 13.119 1.00 73.31 108 ILE A O 1
ATOM 842 N N . LEU A 1 109 ? -2.880 -10.026 11.658 1.00 68.19 109 LEU A N 1
ATOM 843 C CA . LEU A 1 109 ? -1.940 -10.579 12.642 1.00 68.19 109 LEU A CA 1
ATOM 844 C C . LEU A 1 109 ? -1.680 -9.603 13.801 1.00 68.19 109 LEU A C 1
ATOM 846 O O . LEU A 1 109 ? -1.725 -9.995 14.965 1.00 68.19 109 LEU A O 1
ATOM 850 N N . THR A 1 110 ? -1.508 -8.309 13.509 1.00 69.56 110 THR A N 1
ATOM 851 C CA . THR A 1 110 ? -1.343 -7.275 14.548 1.00 69.56 110 THR A CA 1
ATOM 852 C C . THR A 1 110 ? -2.592 -7.073 15.406 1.00 69.56 110 THR A C 1
ATOM 854 O O . THR A 1 110 ? -2.471 -6.782 16.593 1.00 69.56 110 THR A O 1
ATOM 857 N N . VAL A 1 111 ? -3.799 -7.249 14.865 1.00 64.50 111 VAL A N 1
ATOM 858 C CA . VAL A 1 111 ? -5.032 -7.135 15.663 1.00 64.50 111 VAL A CA 1
ATOM 859 C C . VAL A 1 111 ? -5.335 -8.409 16.462 1.00 64.50 111 VAL A C 1
ATOM 861 O O . VAL A 1 111 ? -5.885 -8.314 17.562 1.00 64.50 111 VAL A O 1
ATOM 864 N N . VAL A 1 112 ? -5.001 -9.584 15.923 1.00 55.78 112 VAL A N 1
ATOM 865 C CA . VAL A 1 112 ? -5.307 -10.893 16.521 1.00 55.78 112 VAL A CA 1
ATOM 866 C C . VAL A 1 112 ? -4.310 -11.270 17.619 1.00 55.78 112 VAL A C 1
ATOM 868 O O . VAL A 1 112 ? -4.744 -11.774 18.651 1.00 55.78 112 VAL A O 1
ATOM 871 N N . GLU A 1 113 ? -3.013 -10.991 17.450 1.00 50.12 113 GLU A N 1
ATOM 872 C CA . GLU A 1 113 ? -1.980 -11.467 18.387 1.00 50.12 113 GLU A CA 1
ATOM 873 C C . GLU A 1 113 ? -1.453 -10.407 19.366 1.00 50.12 113 GLU A C 1
ATOM 875 O O . GLU A 1 113 ? -1.014 -10.750 20.461 1.00 50.12 113 GLU A O 1
ATOM 880 N N . LEU A 1 114 ? -1.507 -9.116 19.024 1.00 46.97 114 LEU A N 1
ATOM 881 C CA . LEU A 1 114 ? -0.809 -8.060 19.779 1.00 46.97 114 LEU A CA 1
ATOM 882 C C . LEU A 1 114 ? -1.701 -7.212 20.696 1.00 46.97 114 LEU A C 1
ATOM 884 O O . LEU A 1 114 ? -1.189 -6.325 21.377 1.00 46.97 114 LEU A O 1
ATOM 888 N N . ILE A 1 115 ? -3.014 -7.466 20.756 1.00 47.94 115 ILE A N 1
ATOM 889 C CA . ILE A 1 115 ? -3.923 -6.746 21.663 1.00 47.94 115 ILE A CA 1
ATOM 890 C C . ILE A 1 115 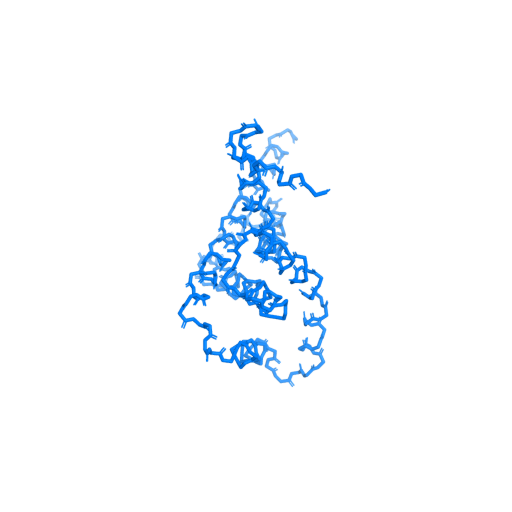? -4.376 -7.691 22.785 1.00 47.94 115 ILE A C 1
ATOM 892 O O . ILE A 1 115 ? -5.306 -8.477 22.572 1.00 47.94 115 ILE A O 1
ATOM 896 N N . PRO A 1 116 ? -3.780 -7.598 23.991 1.00 44.94 116 PRO A N 1
ATOM 897 C CA . PRO A 1 116 ? -4.211 -8.371 25.146 1.00 44.94 116 PRO A CA 1
ATOM 898 C C . PRO A 1 116 ? -5.705 -8.175 25.404 1.00 44.94 116 PRO A C 1
ATOM 900 O O . PRO A 1 116 ? -6.233 -7.059 25.332 1.00 44.94 116 PRO A O 1
ATOM 903 N N . THR A 1 117 ? -6.393 -9.264 25.739 1.00 49.56 117 THR A N 1
ATOM 904 C CA . THR A 1 117 ? -7.830 -9.325 26.051 1.00 49.56 117 THR A CA 1
ATOM 905 C C . THR A 1 117 ? -8.278 -8.295 27.093 1.00 49.56 117 THR A C 1
ATOM 907 O O . THR A 1 117 ? -9.431 -7.869 27.069 1.00 49.56 117 THR A O 1
ATOM 910 N N . GLU A 1 118 ? -7.368 -7.822 27.941 1.00 44.06 118 GLU A N 1
ATOM 911 C CA . GLU A 1 118 ? -7.615 -6.836 28.999 1.00 44.06 118 GLU A CA 1
ATOM 912 C C . GLU A 1 118 ? -7.852 -5.405 28.471 1.00 44.06 118 GLU A C 1
ATOM 914 O O . GLU A 1 118 ? -8.607 -4.636 29.064 1.00 44.06 118 GLU A O 1
ATOM 919 N N . PHE A 1 119 ? -7.349 -5.061 27.278 1.00 44.78 119 PHE A N 1
ATOM 920 C CA . PHE A 1 119 ? -7.639 -3.776 26.616 1.00 44.78 119 PHE A CA 1
ATOM 921 C C . PHE A 1 119 ? -8.984 -3.762 25.869 1.00 44.78 119 PHE A C 1
ATOM 923 O O . PHE A 1 119 ? -9.413 -2.730 25.343 1.00 44.78 119 PHE A O 1
ATOM 930 N N . ARG A 1 120 ? -9.700 -4.894 25.837 1.00 49.09 120 ARG A N 1
ATOM 931 C CA . ARG A 1 120 ? -10.991 -5.030 25.147 1.00 49.09 120 ARG A CA 1
ATOM 932 C C . ARG A 1 120 ? -12.115 -4.229 25.835 1.00 49.09 120 ARG A C 1
ATOM 934 O O . ARG A 1 120 ? -13.081 -3.870 25.169 1.00 49.09 120 ARG A O 1
ATOM 941 N N . ALA A 1 121 ? -11.961 -3.863 27.114 1.00 40.19 121 ALA A N 1
ATOM 942 C CA . ALA A 1 121 ? -12.926 -3.051 27.868 1.00 40.19 121 ALA A CA 1
ATOM 943 C C . ALA A 1 121 ? -12.840 -1.539 27.554 1.00 40.19 121 ALA A C 1
ATOM 945 O O . ALA A 1 121 ? -13.871 -0.892 27.361 1.00 40.19 121 ALA A O 1
ATOM 946 N N . ILE A 1 122 ? -11.628 -0.991 27.375 1.00 44.72 122 ILE A N 1
ATOM 947 C CA . ILE A 1 122 ? -11.396 0.401 26.914 1.00 44.72 122 ILE A CA 1
ATOM 948 C C . ILE A 1 122 ? -11.859 0.578 25.448 1.00 44.72 122 ILE A C 1
ATOM 950 O O . ILE A 1 122 ? -12.195 1.674 24.992 1.00 44.72 122 ILE A O 1
ATOM 954 N N . LYS A 1 123 ? -11.974 -0.542 24.724 1.00 45.84 123 LYS A N 1
ATOM 955 C CA . LYS A 1 123 ? -12.373 -0.650 23.317 1.00 45.84 123 LYS A CA 1
ATOM 956 C C . LYS A 1 123 ? -13.808 -0.190 23.013 1.00 45.84 123 LYS A C 1
ATOM 958 O O . LYS A 1 123 ? -14.118 0.083 21.861 1.00 45.84 123 LYS A O 1
ATOM 963 N N . THR A 1 124 ? -14.691 -0.092 24.007 1.00 47.88 124 THR A N 1
ATOM 964 C CA . THR A 1 124 ? -16.149 -0.045 23.770 1.00 47.88 124 THR A CA 1
ATOM 965 C C . THR A 1 124 ? -16.755 1.342 23.528 1.00 47.88 124 THR A C 1
ATOM 967 O O . THR A 1 124 ? -17.911 1.411 23.121 1.00 47.88 124 THR A O 1
ATOM 970 N N . ARG A 1 125 ? -16.031 2.458 23.726 1.00 49.22 125 ARG A N 1
ATOM 971 C CA . ARG A 1 125 ? -16.625 3.810 23.540 1.00 49.22 125 ARG A CA 1
ATOM 972 C C . ARG A 1 125 ? -15.839 4.806 22.682 1.00 49.22 125 ARG A C 1
ATOM 974 O O . ARG A 1 125 ? -16.440 5.746 22.170 1.00 49.22 125 ARG A O 1
ATOM 981 N N . VAL A 1 126 ? -14.531 4.622 22.490 1.00 49.50 126 VAL A N 1
ATOM 982 C CA . VAL A 1 126 ? -13.693 5.548 21.686 1.00 49.50 126 VAL A CA 1
ATOM 983 C C . VAL A 1 126 ? -12.824 4.814 20.656 1.00 49.50 126 VAL A C 1
ATOM 985 O O . VAL A 1 126 ? -12.596 5.323 19.562 1.00 49.50 126 VAL A O 1
ATOM 988 N N . ALA A 1 127 ? -12.434 3.568 20.930 1.00 59.44 127 ALA A N 1
ATOM 989 C CA . ALA A 1 127 ? -11.598 2.781 20.028 1.00 59.44 127 ALA A CA 1
ATOM 990 C C . ALA A 1 127 ? -12.250 2.199 18.747 1.00 59.44 127 ALA A C 1
ATOM 992 O O . ALA A 1 127 ? -11.470 1.823 17.871 1.00 59.44 127 ALA A O 1
ATOM 993 N N . PRO A 1 128 ? -13.590 2.092 18.561 1.00 67.06 128 PRO A N 1
ATOM 994 C CA . PRO A 1 128 ? -14.113 1.454 17.352 1.00 67.06 128 PRO A CA 1
ATOM 995 C C . PRO A 1 128 ? -13.856 2.314 16.113 1.00 67.06 128 PRO A C 1
ATOM 997 O O . PRO A 1 128 ? -13.419 1.782 15.103 1.00 67.06 128 PRO A O 1
ATOM 1000 N N . ARG A 1 129 ? -13.969 3.646 16.218 1.00 71.00 129 ARG A N 1
ATOM 1001 C CA . ARG A 1 129 ? -13.671 4.552 15.096 1.00 71.00 129 ARG A CA 1
ATOM 1002 C C . ARG A 1 129 ? -12.203 4.524 14.682 1.00 71.00 129 ARG A C 1
ATOM 1004 O O . ARG A 1 129 ? -11.901 4.493 13.499 1.00 71.00 129 ARG A O 1
ATOM 1011 N N . ALA A 1 130 ? -11.283 4.505 15.646 1.00 70.31 130 ALA A N 1
ATOM 1012 C CA . ALA A 1 130 ? -9.856 4.387 15.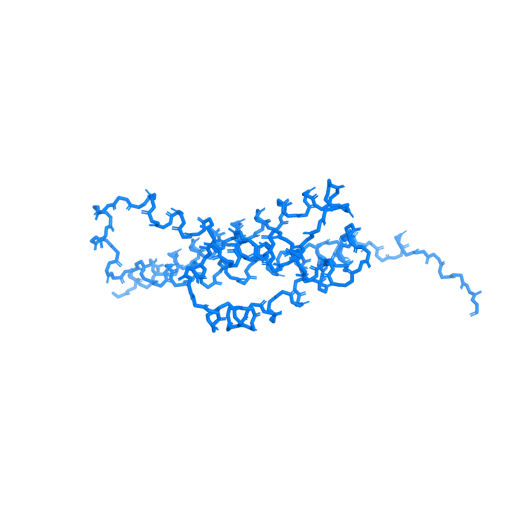346 1.00 70.31 130 ALA A CA 1
ATOM 1013 C C . ALA A 1 130 ? -9.530 3.042 14.675 1.00 70.31 130 ALA A C 1
ATOM 1015 O O . ALA A 1 130 ? -8.734 3.003 13.740 1.00 70.31 130 ALA A O 1
ATOM 1016 N N . ALA A 1 131 ? -10.181 1.958 15.113 1.00 72.44 131 ALA A N 1
ATOM 1017 C CA . ALA A 1 131 ? -10.051 0.646 14.493 1.00 72.44 131 ALA A CA 1
ATOM 1018 C C . ALA A 1 131 ? -10.650 0.612 13.077 1.00 72.44 131 ALA A C 1
ATOM 1020 O O . ALA A 1 131 ? -10.004 0.105 12.171 1.00 72.44 131 ALA A O 1
ATOM 1021 N N . GLU A 1 132 ? -11.834 1.187 12.858 1.00 75.69 132 GLU A N 1
ATOM 1022 C CA . GLU A 1 132 ? -12.454 1.327 11.532 1.00 75.69 132 GLU A CA 1
ATOM 1023 C C . GLU A 1 132 ? -11.554 2.112 10.572 1.00 75.69 132 GLU A C 1
ATOM 1025 O O . GLU A 1 132 ? -11.290 1.652 9.463 1.00 75.69 132 GLU A O 1
ATOM 1030 N N . CYS A 1 133 ? -11.016 3.255 11.011 1.00 79.44 133 CYS A N 1
ATOM 1031 C CA . CYS A 1 133 ? -10.064 4.038 10.224 1.00 79.44 133 CYS A CA 1
ATOM 1032 C C . CYS A 1 133 ? -8.780 3.256 9.936 1.00 79.44 133 CYS A C 1
ATOM 1034 O O . CYS A 1 133 ? -8.254 3.340 8.829 1.00 79.44 133 CYS A O 1
ATOM 1036 N N . TYR A 1 134 ? -8.293 2.473 10.901 1.00 80.38 134 TYR A N 1
ATOM 1037 C CA . TYR A 1 134 ? -7.142 1.605 10.688 1.00 80.38 134 TYR A CA 1
ATOM 1038 C C . TYR A 1 134 ? -7.435 0.522 9.640 1.00 80.38 134 TYR A C 1
ATOM 1040 O O . TYR A 1 134 ? -6.675 0.390 8.684 1.00 80.38 134 TYR A O 1
ATOM 1048 N N . TYR A 1 135 ? -8.560 -0.191 9.755 1.00 80.19 135 TYR A N 1
ATOM 1049 C CA . TYR A 1 135 ? -8.978 -1.224 8.800 1.00 80.19 135 TYR A CA 1
ATOM 1050 C C . TYR A 1 135 ? -9.199 -0.675 7.392 1.00 80.19 135 TYR A C 1
ATOM 1052 O O . TYR A 1 135 ? -8.778 -1.280 6.409 1.00 80.19 135 TYR A O 1
ATOM 1060 N N . PHE A 1 136 ? -9.835 0.487 7.285 1.00 84.38 136 PHE A N 1
ATOM 1061 C CA . PHE A 1 136 ? -9.982 1.162 6.004 1.00 84.38 136 PHE A CA 1
ATOM 1062 C C . PHE A 1 136 ? -8.614 1.580 5.448 1.00 84.38 136 PHE A C 1
ATOM 1064 O O . PHE A 1 136 ? -8.314 1.389 4.269 1.00 84.38 136 PHE A O 1
ATOM 1071 N N . GLY A 1 137 ? -7.745 2.096 6.315 1.00 85.50 137 GLY A N 1
ATOM 1072 C CA . GLY A 1 137 ? -6.416 2.548 5.948 1.00 85.50 137 GLY A CA 1
ATOM 1073 C C . GLY A 1 137 ? -5.502 1.433 5.434 1.00 85.50 137 GLY A C 1
ATOM 1074 O O . GLY A 1 137 ? -4.857 1.628 4.408 1.00 85.50 137 GLY A O 1
ATOM 1075 N N . ILE A 1 138 ? -5.471 0.255 6.065 1.00 85.12 138 ILE A N 1
ATOM 1076 C CA . ILE A 1 138 ? -4.637 -0.874 5.597 1.00 85.12 138 ILE A CA 1
ATOM 1077 C C . ILE A 1 138 ? -5.061 -1.399 4.215 1.00 85.12 138 ILE A C 1
ATOM 1079 O O . ILE A 1 138 ? -4.270 -2.045 3.535 1.00 85.12 138 ILE A O 1
ATOM 1083 N N . ILE A 1 139 ? -6.284 -1.099 3.766 1.00 86.06 139 ILE A N 1
ATOM 1084 C CA . ILE A 1 139 ? -6.752 -1.422 2.412 1.00 86.06 139 ILE A CA 1
ATOM 1085 C C . ILE A 1 139 ? -6.274 -0.363 1.409 1.00 86.06 139 ILE A C 1
ATOM 1087 O O . ILE A 1 139 ? -5.773 -0.693 0.332 1.00 86.06 139 ILE A O 1
ATOM 1091 N N . ILE A 1 140 ? -6.438 0.917 1.755 1.00 89.38 140 ILE A N 1
ATOM 1092 C CA . ILE A 1 140 ? -6.292 2.035 0.814 1.00 89.38 140 ILE A CA 1
ATOM 1093 C C . ILE A 1 140 ? -4.860 2.587 0.764 1.00 89.38 140 ILE A C 1
ATOM 1095 O O . ILE A 1 140 ? -4.344 2.868 -0.319 1.00 89.38 140 ILE A O 1
ATOM 1099 N N . TYR A 1 141 ? -4.181 2.734 1.904 1.00 91.94 141 TYR A N 1
ATOM 1100 C CA . TYR A 1 141 ? -2.861 3.373 1.967 1.00 91.94 141 TYR A CA 1
ATOM 1101 C C . TYR A 1 141 ? -1.742 2.661 1.196 1.00 91.94 141 TYR A C 1
ATOM 1103 O O . TYR A 1 141 ? -0.918 3.377 0.623 1.00 91.94 141 TYR A O 1
ATOM 1111 N N . PRO A 1 142 ? -1.702 1.317 1.077 1.00 89.19 142 PRO A N 1
ATOM 1112 C CA . PRO A 1 142 ? -0.739 0.656 0.195 1.00 89.19 142 PRO A CA 1
ATOM 1113 C C . PRO A 1 142 ? -0.848 1.123 -1.264 1.00 89.19 142 PRO A C 1
ATOM 1115 O O . PRO A 1 142 ? 0.169 1.340 -1.919 1.00 89.19 142 PRO A O 1
ATOM 1118 N N . ALA A 1 143 ? -2.071 1.345 -1.759 1.00 88.94 143 ALA A N 1
ATOM 1119 C CA . ALA A 1 143 ? -2.319 1.849 -3.109 1.00 88.94 143 ALA A CA 1
ATOM 1120 C C . ALA A 1 143 ? -2.041 3.358 -3.250 1.00 88.94 143 ALA A C 1
ATOM 1122 O O . ALA A 1 143 ? -1.683 3.824 -4.333 1.00 88.94 143 ALA A O 1
ATOM 1123 N N . LEU A 1 144 ? -2.162 4.132 -2.164 1.00 93.12 144 LEU A N 1
ATOM 1124 C CA . LEU A 1 144 ? -1.827 5.563 -2.145 1.00 93.12 144 LEU A CA 1
ATOM 1125 C C . LEU A 1 144 ? -0.321 5.837 -2.001 1.00 93.12 144 LEU A C 1
ATOM 1127 O O . LEU A 1 144 ? 0.142 6.912 -2.384 1.00 93.12 144 LEU A O 1
ATOM 1131 N N . ALA A 1 145 ? 0.462 4.891 -1.485 1.00 93.00 145 ALA A N 1
ATOM 1132 C CA . ALA A 1 145 ? 1.909 5.043 -1.343 1.00 93.00 145 ALA A CA 1
ATOM 1133 C C . ALA A 1 145 ? 2.635 5.357 -2.676 1.00 93.00 145 ALA A C 1
ATOM 1135 O O . ALA A 1 145 ? 3.424 6.309 -2.707 1.00 93.00 145 ALA A O 1
ATOM 1136 N N . PRO A 1 146 ? 2.362 4.661 -3.802 1.00 90.81 146 PRO A N 1
ATOM 1137 C CA . PRO A 1 146 ? 2.919 5.039 -5.100 1.00 90.81 146 PRO A CA 1
ATOM 1138 C C . PRO A 1 146 ? 2.506 6.443 -5.568 1.00 90.81 146 PRO A C 1
ATOM 1140 O O . PRO A 1 146 ? 3.330 7.144 -6.155 1.00 90.81 146 PRO A O 1
ATOM 1143 N N . LEU A 1 147 ? 1.272 6.880 -5.286 1.00 93.75 147 LEU A N 1
ATOM 1144 C CA . LEU A 1 147 ? 0.813 8.241 -5.595 1.00 93.75 147 LEU A CA 1
ATOM 1145 C C . LEU A 1 147 ? 1.631 9.285 -4.828 1.00 93.75 147 LEU A C 1
ATOM 1147 O O . LEU A 1 147 ? 2.132 10.233 -5.428 1.00 93.75 147 LEU A O 1
ATOM 1151 N N . ALA A 1 148 ? 1.786 9.108 -3.515 1.00 92.00 148 ALA A N 1
ATOM 1152 C CA . ALA A 1 148 ? 2.549 10.034 -2.683 1.00 92.00 148 ALA A CA 1
ATOM 1153 C C . ALA A 1 148 ? 4.017 10.112 -3.120 1.00 92.00 148 ALA A C 1
ATOM 1155 O O . ALA A 1 148 ? 4.594 11.196 -3.199 1.00 92.00 148 ALA A O 1
ATOM 1156 N N . LEU A 1 149 ? 4.605 8.966 -3.467 1.00 91.31 149 LEU A N 1
ATOM 1157 C CA . LEU A 1 149 ? 5.954 8.894 -4.009 1.00 91.31 149 LEU A CA 1
ATOM 1158 C C . LEU A 1 149 ? 6.076 9.638 -5.348 1.00 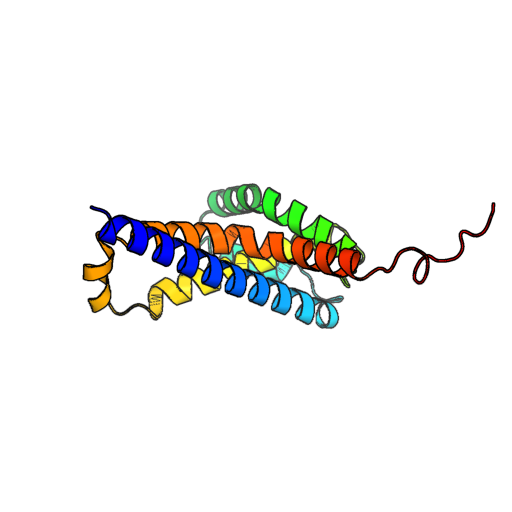91.31 149 LEU A C 1
ATOM 1160 O O . LEU A 1 149 ? 7.031 10.387 -5.538 1.00 91.31 149 LEU A O 1
ATOM 1164 N N . TRP A 1 150 ? 5.127 9.445 -6.265 1.00 92.31 150 TRP A N 1
ATOM 1165 C CA . TRP A 1 150 ? 5.095 10.165 -7.538 1.00 92.31 150 TRP A CA 1
ATOM 1166 C C . TRP A 1 150 ? 4.963 11.678 -7.330 1.00 92.31 150 TRP A C 1
ATOM 1168 O O . TRP A 1 150 ? 5.721 12.447 -7.922 1.00 92.31 150 TRP A O 1
ATOM 1178 N N . ALA A 1 151 ? 4.051 12.108 -6.454 1.00 91.12 151 ALA A N 1
ATOM 1179 C CA . ALA A 1 151 ? 3.848 13.518 -6.135 1.00 91.12 151 ALA A CA 1
ATOM 1180 C C . ALA A 1 151 ? 5.122 14.150 -5.551 1.00 91.12 151 ALA A C 1
ATOM 1182 O O . ALA A 1 151 ? 5.530 15.228 -5.977 1.00 91.12 151 ALA A O 1
ATOM 1183 N N . TRP A 1 152 ? 5.801 13.443 -4.646 1.00 90.06 152 TRP A N 1
ATOM 1184 C CA . TRP A 1 152 ? 7.077 13.870 -4.071 1.00 90.06 152 TRP A CA 1
ATOM 1185 C C . TRP A 1 152 ? 8.211 13.950 -5.100 1.00 90.06 152 TRP A C 1
ATOM 1187 O O . TRP A 1 152 ? 9.030 14.866 -5.062 1.00 90.06 152 TRP A O 1
ATOM 1197 N N . GLN A 1 153 ? 8.270 13.011 -6.048 1.00 87.88 153 GLN A N 1
ATOM 1198 C CA . GLN A 1 153 ? 9.229 13.086 -7.152 1.00 87.88 153 GLN A CA 1
ATOM 1199 C C . GLN A 1 153 ? 8.948 14.298 -8.042 1.00 87.88 153 GLN A C 1
ATOM 1201 O O . GLN A 1 153 ? 9.879 15.000 -8.423 1.00 87.88 153 GLN A O 1
ATOM 1206 N N . LYS A 1 154 ? 7.674 14.572 -8.344 1.00 85.88 154 LYS A N 1
ATOM 1207 C CA . LYS A 1 154 ? 7.263 15.731 -9.143 1.00 85.88 154 LYS A CA 1
ATOM 1208 C C . LYS A 1 154 ? 7.561 17.056 -8.450 1.00 85.88 154 LYS A C 1
ATOM 1210 O O . LYS A 1 154 ? 8.034 17.966 -9.117 1.00 85.88 154 LYS A O 1
ATOM 1215 N N . SER A 1 155 ? 7.366 17.154 -7.136 1.00 86.50 155 SER A N 1
ATOM 1216 C CA . SER A 1 155 ? 7.660 18.379 -6.380 1.00 86.50 155 SER A CA 1
ATOM 1217 C C . SER A 1 155 ? 9.155 18.700 -6.274 1.00 86.50 155 SER A C 1
ATOM 1219 O O . SER A 1 155 ? 9.508 19.780 -5.816 1.00 86.50 155 SER A O 1
ATOM 1221 N N . ARG A 1 156 ? 10.035 17.755 -6.627 1.00 82.19 156 ARG A N 1
ATOM 1222 C CA . ARG A 1 156 ? 11.494 17.937 -6.629 1.00 82.19 156 ARG A CA 1
ATOM 1223 C C . ARG A 1 156 ? 12.064 18.367 -7.976 1.00 82.19 156 ARG A C 1
ATOM 1225 O O . ARG A 1 156 ? 13.234 18.719 -8.016 1.00 82.19 156 ARG A O 1
ATOM 1232 N N . ILE A 1 157 ? 11.273 18.311 -9.046 1.00 76.25 157 ILE A N 1
ATOM 1233 C CA . ILE A 1 157 ? 11.694 18.796 -10.362 1.00 76.25 157 ILE A CA 1
ATOM 1234 C C . ILE A 1 157 ? 11.699 20.320 -10.291 1.00 76.25 157 ILE A C 1
ATOM 1236 O O . ILE A 1 157 ? 10.645 20.916 -10.066 1.00 76.25 157 ILE A O 1
ATOM 1240 N N . VAL A 1 158 ? 12.866 20.939 -10.461 1.00 67.62 158 VAL A N 1
ATOM 1241 C CA . VAL A 1 158 ? 12.977 22.398 -10.541 1.00 67.62 158 VAL A CA 1
ATOM 1242 C C . VAL A 1 158 ? 12.697 22.818 -11.990 1.00 67.62 158 VAL A C 1
ATOM 1244 O O . VAL A 1 158 ? 13.478 22.459 -12.880 1.00 67.62 158 VAL A O 1
ATOM 1247 N N . PRO A 1 159 ? 11.604 23.562 -12.262 1.00 59.62 159 PRO A N 1
ATOM 1248 C CA . PRO A 1 159 ? 11.304 24.040 -13.610 1.00 59.62 159 PRO A CA 1
ATOM 1249 C C . PRO A 1 159 ? 12.468 24.881 -14.147 1.00 59.62 159 PRO A C 1
ATOM 1251 O O . PRO A 1 159 ? 12.955 25.777 -13.457 1.00 59.62 159 PRO A O 1
ATOM 1254 N N . GLY A 1 160 ? 12.935 24.574 -15.358 1.00 58.81 160 GLY A N 1
ATOM 1255 C CA . GLY A 1 160 ? 14.046 25.277 -16.015 1.00 58.81 160 GLY A CA 1
ATOM 1256 C C . GLY A 1 160 ? 15.470 24.818 -15.660 1.00 58.81 160 GLY A C 1
ATOM 1257 O O . GLY A 1 160 ? 16.409 25.301 -16.286 1.00 58.81 160 GLY A O 1
ATOM 1258 N N . VAL A 1 161 ? 15.656 23.890 -14.711 1.00 62.56 161 VAL A N 1
ATOM 1259 C CA . VAL A 1 161 ? 16.971 23.262 -14.425 1.00 62.56 161 VAL A CA 1
ATOM 1260 C C . VAL A 1 161 ? 16.978 21.788 -14.828 1.00 62.56 161 VAL A C 1
ATOM 1262 O O . VAL A 1 161 ? 17.931 21.321 -15.445 1.00 62.56 161 VAL A O 1
ATOM 1265 N N . ASP A 1 162 ? 15.896 21.072 -14.517 1.00 61.12 162 ASP A N 1
ATOM 1266 C CA . ASP A 1 162 ? 15.771 19.627 -14.753 1.00 61.12 162 ASP A CA 1
ATOM 1267 C C . ASP A 1 162 ? 14.938 19.282 -16.001 1.00 61.12 162 ASP A C 1
ATOM 1269 O O . ASP A 1 162 ? 14.681 18.107 -16.285 1.00 61.12 162 ASP A O 1
ATOM 1273 N N . GLU A 1 163 ? 14.471 20.291 -16.739 1.00 58.72 163 GLU A N 1
ATOM 1274 C CA . GLU A 1 163 ? 13.794 20.074 -18.015 1.00 58.72 163 GLU A CA 1
ATOM 1275 C C . GLU A 1 163 ? 14.850 19.736 -19.075 1.00 58.72 163 GLU A C 1
ATOM 1277 O O . GLU A 1 163 ? 15.761 20.538 -19.294 1.00 58.72 163 GLU A O 1
ATOM 1282 N N . PRO A 1 164 ? 14.779 18.566 -19.742 1.00 56.47 164 PRO A N 1
ATOM 1283 C CA . PRO A 1 164 ? 15.602 18.353 -20.919 1.00 56.47 164 PRO A CA 1
ATOM 1284 C C . PRO A 1 164 ? 15.234 19.458 -21.903 1.00 56.47 164 PRO A C 1
ATOM 1286 O O . PRO A 1 164 ? 14.048 19.626 -22.198 1.00 56.47 164 PRO A O 1
ATOM 1289 N N . PHE A 1 165 ? 16.231 20.224 -22.362 1.00 58.03 165 PHE A N 1
ATOM 1290 C CA . PHE A 1 165 ? 16.048 21.178 -23.449 1.00 58.03 165 PHE A CA 1
ATOM 1291 C C . PHE A 1 165 ? 15.231 20.467 -24.519 1.00 58.03 165 PHE A C 1
ATOM 1293 O O . PHE A 1 165 ? 15.649 19.419 -25.012 1.00 58.03 165 PHE A O 1
ATOM 1300 N N . ALA A 1 166 ? 14.018 20.957 -24.766 1.00 51.25 166 ALA A N 1
ATOM 1301 C CA . ALA A 1 166 ? 13.175 20.388 -25.792 1.00 51.25 166 ALA A CA 1
ATOM 1302 C C . ALA A 1 166 ? 13.991 20.430 -27.085 1.00 51.25 166 ALA A C 1
ATOM 1304 O O . ALA A 1 166 ? 14.319 21.512 -27.572 1.00 51.25 166 ALA A O 1
ATOM 1305 N N . ASP A 1 167 ? 14.383 19.261 -27.592 1.00 50.12 167 ASP A N 1
ATOM 1306 C CA . ASP A 1 167 ? 14.943 19.163 -28.929 1.00 50.12 167 ASP A CA 1
ATOM 1307 C C . ASP A 1 167 ? 13.855 19.673 -29.870 1.00 50.12 167 ASP A C 1
ATOM 1309 O O . ASP A 1 167 ? 12.832 19.015 -30.076 1.00 50.12 167 ASP A O 1
ATOM 1313 N N . ASN A 1 168 ? 14.064 20.890 -30.374 1.00 43.75 168 ASN A N 1
ATOM 1314 C CA . ASN A 1 168 ? 13.231 21.519 -31.383 1.00 43.75 168 ASN A CA 1
ATOM 1315 C C . ASN A 1 168 ? 13.139 20.567 -32.583 1.00 43.75 168 ASN A C 1
ATOM 1317 O O . ASN A 1 168 ? 14.110 20.403 -33.325 1.00 43.75 168 ASN A O 1
ATOM 1321 N N . ARG A 1 169 ? 11.978 19.935 -32.758 1.00 42.91 169 ARG A N 1
ATOM 1322 C CA . ARG A 1 169 ? 11.569 19.301 -34.011 1.00 42.91 169 ARG A CA 1
ATOM 1323 C C . ARG A 1 169 ? 10.355 20.022 -34.556 1.00 42.91 169 ARG A C 1
ATOM 1325 O O . ARG A 1 169 ? 9.430 20.273 -33.752 1.00 42.91 169 ARG A O 1
#

Radius of gyration: 19.32 Å; chains: 1; bounding box: 36×49×63 Å

Foldseek 3Di:
DVVLVVLLVVLQVVLLVVLLVLLLVLLVVLLVCQVVPVPPDLPVVLVVLLCVVVPPDPVSSVVLCVVLQVLLLLLLVLCVLLVGPDPDSVSSSSSLSSSLSVLQVVLCCCVPPVDPPVCVVVCPRRPPSSVVSNNVSSNRSNSCSSVVSSVVVVVPDDPPPNDDPPPDD

Sequence (169 aa):
MTSTFFFQIFAVLIGTIIATIHGFVCYALCRLGEKCWANFPYFGALLLALYAMAVGDRNSIFLTLVIYAIPGLFGGWFHRLARGASPHWSAAFLLSVTATYLSILLGILTVVELIPTEFRAIKTRVAPRAAECYYFGIIIYPALAPLALWAWQKSRIVPGVDEPFADNR

Secondary structure (DSSP, 8-state):
-HHHHHHHHHHHHHHHHHHHHHHHHHHHHHHHHHHHHTTS-HHHHHHHHHHHHTTT-HHHHHHHHHHHHHHHHHHHHHHHHTT-S--SHHHHHHHHHHHHHHHHHHHHHHHHHSS-GGGGTGGGTTHHHHHHHHHHHHHHHHHHHHHHHHHHHHTT--TTTSS------

pLDDT: mean 72.94, std 15.01, range [40.19, 93.75]